Protein AF-A0ABD0NMJ4-F1 (afdb_monomer_lite)

Secondary structure (DSSP, 8-state):
-------SEE---SSGGGSTTTTHHHHHHS-TTS-----S-----EEHHHHHHHHHHHHHHHH-

InterPro domains:
  IPR005913 dTDP-4-dehydrorhamnose reductase [PTHR10491] (1-63)
  IPR029903 RmlD-like, substrate binding domain [PF04321] (2-63)

Organism: Cirrhinus mrigala (NCBI:txid683832)

Foldseek 3Di:
DDDDDDWFEDEDDPDLVPGPVSVCVVVVVVDVPPDDDDPPDDTDYDYPVVVVVVVVVVVVVVVD

pLDDT: mean 92.17, std 7.89, range [65.19, 98.31]

Sequence (64 a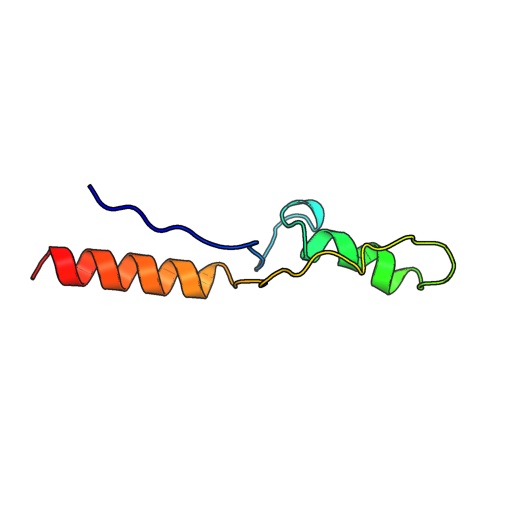a):
AAVLRVPILFGEVEKVEESAVTVLWDRVQEGAESCTIDHCQQRFPTYTNDVARVCRNMAERALQ

Radius of gyration: 16.01 Å; chains: 1; bounding box: 30×14×48 Å

Structure (mmCIF, N/CA/C/O backbone):
data_AF-A0ABD0NMJ4-F1
#
_entry.id   AF-A0ABD0NMJ4-F1
#
loop_
_atom_site.group_PDB
_atom_site.id
_atom_site.type_symbol
_atom_site.label_atom_id
_atom_site.label_alt_id
_atom_site.label_comp_id
_atom_site.label_asym_id
_atom_site.label_entity_id
_atom_site.label_seq_id
_atom_site.pdbx_PDB_ins_code
_atom_site.Cartn_x
_atom_site.Cartn_y
_atom_site.Cartn_z
_atom_site.occupancy
_atom_site.B_iso_or_equiv
_atom_site.auth_seq_id
_atom_site.auth_comp_id
_atom_site.auth_asym_id
_atom_site.auth_atom_id
_atom_site.pdbx_PDB_model_num
ATOM 1 N N . ALA A 1 1 ? -14.656 -5.714 17.802 1.00 75.88 1 ALA A N 1
ATOM 2 C CA . ALA A 1 1 ? -13.744 -5.909 16.653 1.00 75.88 1 ALA A CA 1
ATOM 3 C C . ALA A 1 1 ? -14.253 -5.080 15.477 1.00 75.88 1 ALA A C 1
ATOM 5 O O . ALA A 1 1 ? -15.465 -4.975 15.332 1.00 75.88 1 ALA A O 1
ATOM 6 N N . ALA A 1 2 ? -13.364 -4.482 14.678 1.00 92.88 2 ALA A N 1
ATOM 7 C CA . ALA A 1 2 ? -13.715 -3.684 13.498 1.00 92.88 2 ALA A CA 1
ATOM 8 C C . ALA A 1 2 ? -13.034 -4.259 12.246 1.00 92.88 2 ALA A C 1
ATOM 10 O O . ALA A 1 2 ? -11.980 -4.882 12.355 1.00 92.88 2 ALA A O 1
ATOM 11 N N . VAL A 1 3 ? -13.633 -4.056 11.070 1.00 96.44 3 VAL A N 1
ATOM 12 C CA . VAL A 1 3 ? -13.090 -4.501 9.776 1.00 96.44 3 VAL A CA 1
ATOM 13 C C . VAL A 1 3 ? -12.937 -3.287 8.866 1.00 96.44 3 VAL A C 1
ATOM 15 O O . VAL A 1 3 ? -13.920 -2.603 8.592 1.00 96.44 3 VAL A O 1
ATOM 18 N N . LEU A 1 4 ? -11.720 -3.050 8.371 1.00 96.75 4 LEU A N 1
ATOM 19 C CA . LEU A 1 4 ? -11.415 -2.026 7.371 1.00 96.75 4 LEU A CA 1
ATOM 20 C C . LEU A 1 4 ? -10.875 -2.715 6.114 1.00 96.75 4 LEU A C 1
ATOM 22 O O . LEU A 1 4 ? -9.792 -3.291 6.136 1.00 96.75 4 LEU A O 1
ATOM 26 N N . ARG A 1 5 ? -11.645 -2.686 5.023 1.00 97.81 5 ARG A N 1
ATOM 27 C CA . ARG A 1 5 ? -11.192 -3.187 3.718 1.00 97.81 5 ARG A CA 1
ATOM 28 C C . ARG A 1 5 ? -10.449 -2.073 2.993 1.00 97.81 5 ARG A C 1
ATOM 30 O O . ARG A 1 5 ? -10.971 -0.965 2.907 1.00 97.81 5 ARG A O 1
ATOM 37 N N . VAL A 1 6 ? -9.273 -2.383 2.459 1.00 97.19 6 VAL A N 1
ATOM 38 C CA . VAL A 1 6 ? -8.435 -1.428 1.726 1.00 97.19 6 VAL A CA 1
ATOM 39 C C . VAL A 1 6 ? -8.146 -1.930 0.306 1.00 97.19 6 VAL A C 1
ATOM 41 O O . VAL A 1 6 ? -8.041 -3.144 0.112 1.00 97.19 6 VAL A O 1
ATOM 44 N N . PRO A 1 7 ? -8.043 -1.029 -0.689 1.00 97.31 7 PRO A N 1
ATOM 45 C CA . PRO A 1 7 ? -7.542 -1.360 -2.025 1.00 97.31 7 PRO A CA 1
ATOM 46 C C . PRO A 1 7 ? -6.036 -1.686 -2.039 1.00 97.31 7 PRO A C 1
ATOM 48 O O . PRO A 1 7 ? -5.411 -1.887 -1.000 1.00 97.31 7 PRO A O 1
ATOM 51 N N . ILE A 1 8 ? -5.440 -1.710 -3.238 1.00 97.12 8 ILE A N 1
ATOM 52 C CA . ILE A 1 8 ? -3.986 -1.827 -3.419 1.00 97.12 8 ILE A CA 1
ATOM 53 C C . ILE A 1 8 ? -3.247 -0.681 -2.713 1.00 97.12 8 ILE A C 1
ATOM 55 O O . ILE A 1 8 ? -3.627 0.486 -2.828 1.00 97.12 8 ILE A O 1
ATOM 59 N N . LEU A 1 9 ? -2.183 -1.028 -1.992 1.00 97.81 9 LEU A N 1
ATOM 60 C CA . LEU A 1 9 ? -1.424 -0.097 -1.166 1.00 97.81 9 LEU A CA 1
ATOM 61 C C . LEU A 1 9 ? -0.093 0.275 -1.812 1.00 97.81 9 LEU A C 1
ATOM 63 O O . LEU A 1 9 ? 0.533 -0.548 -2.481 1.00 97.81 9 LEU A O 1
ATOM 67 N N . PHE A 1 10 ? 0.354 1.501 -1.563 1.00 97.75 10 PHE A N 1
ATOM 68 C CA . PHE A 1 10 ? 1.707 1.962 -1.863 1.00 97.75 10 PHE A CA 1
ATOM 69 C C . PHE A 1 10 ? 2.191 2.918 -0.771 1.00 97.75 10 PHE A C 1
ATOM 71 O O . PHE A 1 10 ? 1.386 3.453 -0.004 1.00 97.75 10 PHE A O 1
ATOM 78 N N . GLY A 1 11 ? 3.496 3.159 -0.707 1.00 96.75 11 GLY A N 1
ATOM 79 C CA . GLY A 1 11 ? 4.052 4.166 0.181 1.00 96.75 11 GLY A CA 1
ATOM 80 C C . GLY A 1 11 ? 5.569 4.178 0.184 1.0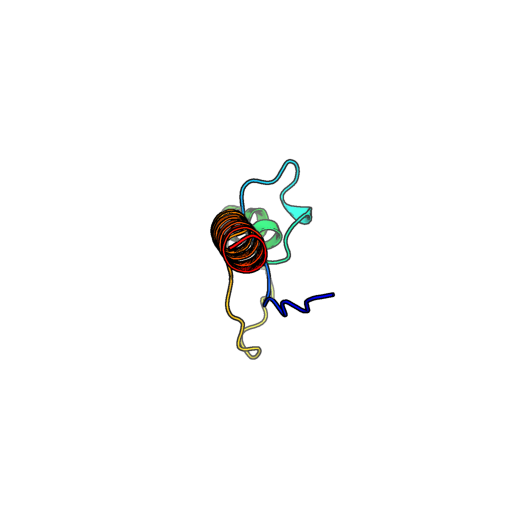0 96.75 11 GLY A C 1
ATOM 81 O O . GLY A 1 11 ? 6.188 3.792 -0.803 1.00 96.75 11 GLY A O 1
ATOM 82 N N . GLU A 1 12 ? 6.142 4.654 1.285 1.00 96.38 12 GLU A N 1
ATOM 83 C CA . GLU A 1 12 ? 7.573 4.516 1.536 1.00 96.38 12 GLU A CA 1
ATOM 84 C C . GLU A 1 12 ? 7.885 3.030 1.750 1.00 96.38 12 GLU A C 1
ATOM 86 O O . GLU A 1 12 ? 7.209 2.366 2.538 1.00 96.38 12 GLU A O 1
ATOM 91 N N . VAL A 1 13 ? 8.840 2.514 0.980 1.00 96.44 13 VAL A N 1
ATOM 92 C CA . VAL A 1 13 ? 9.198 1.093 0.922 1.00 96.44 13 VAL A CA 1
ATOM 93 C C . VAL A 1 13 ? 10.701 0.942 1.106 1.00 96.44 13 VAL A C 1
ATOM 95 O O . VAL A 1 13 ? 11.473 1.774 0.627 1.00 96.44 13 VAL A O 1
ATOM 98 N N . GLU A 1 14 ? 11.124 -0.128 1.772 1.00 96.06 14 GLU A N 1
ATOM 99 C CA . GLU A 1 14 ? 12.541 -0.487 1.888 1.00 96.06 14 GLU A CA 1
ATOM 100 C C . GLU A 1 14 ? 13.041 -1.131 0.589 1.00 96.06 14 GLU A C 1
ATOM 102 O O . GLU A 1 14 ? 14.211 -0.996 0.221 1.00 96.06 14 GLU A O 1
ATOM 107 N N . LYS A 1 15 ? 12.141 -1.819 -0.128 1.00 95.19 15 LYS A N 1
ATOM 108 C CA . LYS A 1 15 ? 12.397 -2.427 -1.438 1.00 95.19 15 LYS A CA 1
ATOM 109 C C . LYS A 1 15 ? 11.240 -2.146 -2.386 1.00 95.19 15 LYS A C 1
ATOM 111 O O . LYS A 1 15 ? 10.077 -2.278 -2.021 1.00 95.19 15 LYS A O 1
ATOM 116 N N . VAL A 1 16 ? 11.550 -1.849 -3.646 1.00 93.31 16 VAL A N 1
ATOM 117 C CA . VAL A 1 16 ? 10.537 -1.551 -4.678 1.00 93.31 16 VAL A CA 1
ATOM 118 C C . VAL A 1 16 ? 9.526 -2.688 -4.883 1.00 93.31 16 VAL A C 1
ATOM 120 O O . VAL A 1 16 ? 8.390 -2.435 -5.269 1.00 93.31 16 VAL A O 1
ATOM 123 N N . GLU A 1 17 ? 9.894 -3.924 -4.552 1.00 93.31 17 GLU A N 1
ATOM 124 C CA . GLU A 1 17 ? 9.057 -5.127 -4.649 1.00 93.31 17 GLU A CA 1
ATOM 125 C C . GLU A 1 17 ? 7.955 -5.221 -3.573 1.00 93.31 17 GLU A C 1
ATOM 127 O O . GLU A 1 17 ? 7.053 -6.049 -3.692 1.00 93.31 17 GLU A O 1
ATOM 132 N N . GLU A 1 18 ? 7.989 -4.386 -2.528 1.00 94.06 18 GLU A N 1
ATOM 133 C CA . GLU A 1 18 ? 7.044 -4.459 -1.399 1.00 94.06 18 GLU A CA 1
ATOM 134 C C . GLU A 1 18 ? 5.622 -4.015 -1.757 1.00 94.06 18 GLU A C 1
ATOM 136 O O . GLU A 1 18 ? 4.657 -4.408 -1.097 1.00 94.06 18 GLU A O 1
ATOM 141 N N . SER A 1 19 ? 5.463 -3.219 -2.817 1.00 94.88 19 SER A N 1
ATOM 142 C CA . SER A 1 19 ? 4.158 -2.839 -3.347 1.00 94.88 19 SER A CA 1
ATOM 143 C C . SER A 1 19 ? 4.042 -3.178 -4.827 1.00 94.88 19 SER A C 1
ATOM 145 O O . SER A 1 19 ? 4.911 -2.890 -5.648 1.00 94.88 19 SER A O 1
ATOM 147 N N . ALA A 1 20 ? 2.872 -3.703 -5.191 1.00 92.19 20 ALA A N 1
ATOM 148 C CA . ALA A 1 20 ? 2.489 -3.940 -6.579 1.00 92.19 20 ALA A CA 1
ATOM 149 C C . ALA A 1 20 ? 2.393 -2.649 -7.422 1.00 92.19 20 ALA A C 1
ATOM 151 O O . ALA A 1 20 ? 2.210 -2.731 -8.634 1.00 92.19 20 ALA A O 1
ATOM 152 N N . VAL A 1 21 ? 2.496 -1.470 -6.797 1.00 94.75 21 VAL A N 1
ATOM 153 C CA . VAL A 1 21 ? 2.640 -0.178 -7.480 1.00 94.75 21 VAL A CA 1
ATOM 154 C C . VAL A 1 21 ? 4.117 0.183 -7.640 1.00 94.75 21 VAL A C 1
ATOM 156 O O . VAL A 1 21 ? 4.541 0.507 -8.745 1.00 94.75 21 VAL A O 1
ATOM 159 N N . THR A 1 22 ? 4.916 0.105 -6.570 1.00 95.06 22 THR A N 1
ATOM 160 C CA . THR A 1 22 ? 6.333 0.513 -6.596 1.00 95.06 22 THR A CA 1
ATOM 161 C C . THR A 1 22 ? 7.204 -0.420 -7.428 1.00 95.06 22 THR A C 1
ATOM 163 O O . THR A 1 22 ? 8.194 0.036 -7.985 1.00 95.06 22 THR A O 1
ATOM 166 N N . VAL A 1 23 ? 6.807 -1.681 -7.614 1.00 93.75 23 VAL A N 1
ATOM 167 C CA . VAL A 1 23 ? 7.538 -2.640 -8.463 1.00 93.75 23 VAL A CA 1
ATOM 168 C C . VAL A 1 23 ? 7.597 -2.206 -9.933 1.00 93.75 23 VAL A C 1
ATOM 170 O O . VAL A 1 23 ? 8.466 -2.633 -10.686 1.00 93.75 23 VAL A O 1
ATOM 173 N N . LEU A 1 24 ? 6.680 -1.330 -10.359 1.00 91.50 24 LEU A N 1
ATOM 174 C CA . LEU A 1 24 ? 6.682 -0.770 -11.709 1.00 91.50 24 LEU A CA 1
ATOM 175 C C . LEU A 1 24 ? 7.792 0.267 -11.914 1.00 91.50 24 LEU A C 1
ATOM 177 O O . LEU A 1 24 ? 8.073 0.619 -13.057 1.00 91.50 24 LEU A O 1
ATOM 181 N N . TRP A 1 25 ? 8.415 0.751 -10.836 1.00 91.50 25 TRP A N 1
ATOM 182 C CA . TRP A 1 25 ? 9.427 1.803 -10.875 1.00 91.50 25 TRP A CA 1
ATOM 183 C C . TRP A 1 25 ? 10.585 1.462 -11.812 1.00 91.50 25 TRP A C 1
ATOM 185 O O . TRP A 1 25 ? 10.876 2.241 -12.717 1.00 91.50 25 TRP A O 1
ATOM 195 N N . ASP A 1 26 ? 11.178 0.277 -11.668 1.00 88.88 26 ASP A N 1
ATOM 196 C CA . ASP A 1 26 ? 12.325 -0.135 -12.486 1.00 88.88 26 ASP A CA 1
ATOM 197 C C . ASP A 1 26 ? 11.953 -0.204 -13.973 1.00 88.88 26 ASP A C 1
ATOM 199 O O . ASP A 1 26 ? 12.686 0.273 -14.833 1.00 88.88 26 ASP A O 1
ATOM 203 N N . ARG A 1 27 ? 10.740 -0.679 -14.283 1.00 87.56 27 ARG A N 1
ATOM 204 C CA . ARG A 1 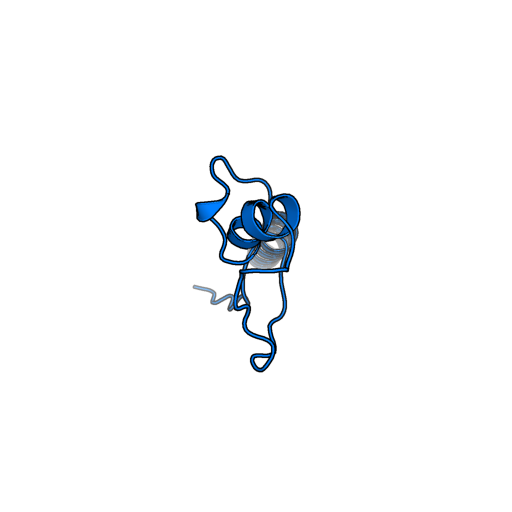27 ? 10.228 -0.772 -15.661 1.00 87.56 27 ARG A CA 1
ATOM 205 C C . ARG A 1 27 ? 9.954 0.587 -16.289 1.00 87.56 27 ARG A C 1
ATOM 207 O O . ARG A 1 27 ? 10.088 0.743 -17.499 1.00 87.56 27 ARG A O 1
ATOM 214 N N . VAL A 1 28 ? 9.564 1.569 -15.481 1.00 89.19 28 VAL A N 1
ATOM 215 C CA . VAL A 1 28 ? 9.417 2.956 -15.935 1.00 89.19 28 VAL A CA 1
ATOM 216 C C . VAL A 1 28 ? 10.791 3.578 -16.203 1.00 89.19 28 VAL A C 1
ATOM 218 O O . VAL A 1 28 ? 10.933 4.302 -17.186 1.00 89.19 28 VAL A O 1
ATOM 221 N N . GLN A 1 29 ? 11.798 3.277 -15.376 1.00 88.38 29 GLN A N 1
ATOM 222 C CA . GLN A 1 29 ? 13.165 3.790 -15.532 1.00 88.38 29 GLN A CA 1
ATOM 223 C C . GLN A 1 29 ? 13.896 3.192 -16.743 1.00 88.38 29 GLN A C 1
ATOM 225 O O . GLN A 1 29 ? 14.589 3.908 -17.460 1.00 88.38 29 GLN A O 1
ATOM 230 N N . GLU A 1 30 ? 13.728 1.892 -16.992 1.00 85.12 30 GLU A N 1
ATOM 231 C CA . GLU A 1 30 ? 14.382 1.158 -18.087 1.00 85.12 30 GLU A CA 1
ATOM 232 C C . GLU A 1 30 ? 13.815 1.490 -19.481 1.00 85.12 30 GLU A C 1
ATOM 234 O O . GLU A 1 30 ? 14.438 1.179 -20.496 1.00 85.12 30 GLU A O 1
ATOM 239 N N . GLY A 1 31 ? 12.663 2.164 -19.544 1.00 76.81 31 GLY A N 1
ATOM 240 C CA . GLY A 1 31 ? 11.985 2.521 -20.786 1.00 76.81 31 GLY A CA 1
ATOM 241 C C . GLY A 1 31 ? 10.949 1.482 -21.226 1.00 76.81 31 GLY A C 1
ATOM 242 O O . GLY A 1 31 ? 11.114 0.272 -21.088 1.00 76.81 31 GLY A O 1
ATOM 243 N N . ALA A 1 32 ? 9.840 1.972 -21.785 1.00 66.44 32 ALA A N 1
ATOM 244 C CA . ALA A 1 32 ? 8.631 1.186 -22.044 1.00 66.44 32 ALA A CA 1
ATOM 245 C C . ALA A 1 32 ? 8.733 0.176 -23.208 1.00 66.44 32 ALA A C 1
ATOM 247 O O . ALA A 1 32 ? 7.763 -0.526 -23.484 1.00 66.44 32 ALA A O 1
ATOM 248 N N . GLU A 1 33 ? 9.867 0.091 -23.909 1.00 70.44 33 GLU A N 1
ATOM 249 C CA . GLU A 1 33 ? 9.956 -0.622 -25.193 1.00 70.44 33 GLU A CA 1
ATOM 250 C C . GLU A 1 33 ? 9.891 -2.156 -25.077 1.00 70.44 33 GLU A C 1
ATOM 252 O O . GLU A 1 33 ? 9.634 -2.830 -26.072 1.00 70.44 33 GLU A O 1
ATOM 257 N N . SER A 1 34 ? 10.062 -2.729 -23.879 1.00 65.19 34 SER A N 1
ATOM 258 C CA . SER A 1 34 ? 10.084 -4.190 -23.680 1.00 65.19 34 SER A CA 1
ATOM 259 C C . SER A 1 34 ? 9.190 -4.714 -22.550 1.00 65.19 34 SER A C 1
ATOM 261 O O . SER A 1 34 ? 9.125 -5.926 -22.331 1.00 65.19 34 SER A O 1
ATOM 263 N N . CYS A 1 35 ? 8.464 -3.847 -21.835 1.00 78.06 35 CYS A N 1
ATOM 264 C CA . CYS A 1 35 ? 7.692 -4.265 -20.667 1.00 78.06 35 CYS A CA 1
ATOM 265 C C . CYS A 1 35 ? 6.187 -4.345 -20.957 1.00 78.06 35 CYS A C 1
ATOM 267 O O . CYS A 1 35 ? 5.531 -3.340 -21.216 1.00 78.06 35 CYS A O 1
ATOM 269 N N . THR A 1 36 ? 5.612 -5.546 -20.843 1.00 86.38 36 THR A N 1
ATOM 270 C CA . THR A 1 36 ? 4.151 -5.726 -20.880 1.00 86.38 36 THR A CA 1
ATOM 271 C C . THR A 1 36 ? 3.559 -5.340 -19.526 1.00 86.38 36 THR A C 1
ATOM 273 O O . THR A 1 36 ? 3.867 -5.975 -18.518 1.00 86.38 36 THR A O 1
ATOM 276 N N . ILE A 1 37 ? 2.717 -4.306 -19.502 1.00 88.75 3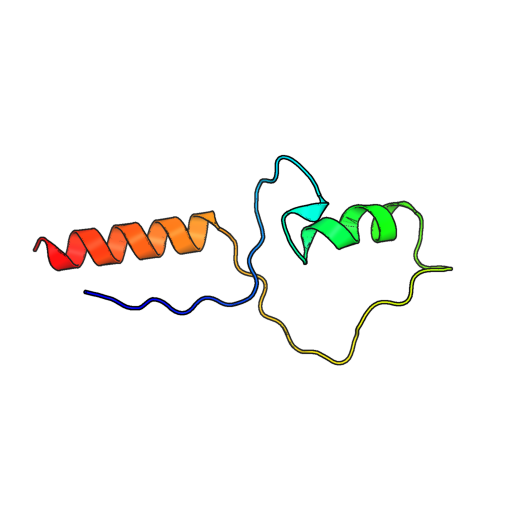7 ILE A N 1
ATOM 277 C CA . ILE A 1 37 ? 2.007 -3.830 -18.307 1.00 88.75 37 ILE A CA 1
ATOM 278 C C . ILE A 1 37 ? 0.504 -4.023 -18.504 1.00 88.75 37 ILE A C 1
ATOM 280 O O . ILE A 1 37 ? -0.023 -3.806 -19.594 1.00 88.75 37 ILE A O 1
ATOM 284 N N . ASP A 1 38 ? -0.187 -4.432 -17.441 1.00 90.75 38 ASP A N 1
ATOM 285 C CA . ASP A 1 38 ? -1.641 -4.554 -17.457 1.00 90.75 38 ASP A CA 1
ATOM 286 C C . ASP A 1 38 ? -2.314 -3.179 -17.601 1.00 90.75 38 ASP A C 1
ATOM 288 O O . ASP A 1 38 ? -2.055 -2.255 -16.829 1.00 90.75 38 ASP A O 1
ATOM 292 N N . HIS A 1 39 ? -3.200 -3.070 -18.591 1.00 91.69 39 HIS A N 1
ATOM 293 C CA . HIS A 1 39 ? -4.010 -1.880 -18.861 1.00 91.69 39 HIS A CA 1
ATOM 294 C C . HIS A 1 39 ? -5.519 -2.166 -18.775 1.00 91.69 39 HIS A C 1
ATOM 296 O O . HIS A 1 39 ? -6.341 -1.294 -19.050 1.00 91.69 39 HIS A O 1
ATOM 302 N N . CYS A 1 40 ? -5.912 -3.388 -18.407 1.00 94.38 40 CYS A N 1
ATOM 303 C CA . CYS A 1 40 ? -7.316 -3.780 -18.348 1.00 94.38 40 CYS A CA 1
ATOM 304 C C . CYS A 1 40 ? -7.890 -3.665 -16.932 1.00 94.38 40 CYS A C 1
ATOM 306 O O . CYS A 1 40 ? -9.070 -3.342 -16.776 1.00 94.38 40 CYS A O 1
ATOM 308 N N . GLN A 1 41 ? -7.095 -3.932 -15.890 1.00 94.88 41 GLN A N 1
ATOM 309 C CA . GLN A 1 41 ? -7.605 -3.931 -14.525 1.00 94.88 41 GLN A CA 1
ATOM 310 C C . GLN A 1 41 ? -7.677 -2.521 -13.934 1.00 94.88 41 GLN A C 1
ATOM 312 O O . GLN A 1 41 ? -6.677 -1.823 -13.773 1.00 94.88 41 GLN A O 1
ATOM 317 N N . GLN A 1 42 ? -8.874 -2.132 -13.497 1.00 96.00 42 GLN A N 1
ATOM 318 C CA . GLN A 1 42 ? -9.060 -0.915 -12.714 1.00 96.00 42 GLN A CA 1
ATOM 319 C C . GLN A 1 42 ? -8.610 -1.142 -11.268 1.00 96.00 42 GLN A C 1
ATOM 321 O O . GLN A 1 42 ? -9.057 -2.072 -10.594 1.00 96.00 42 GLN A O 1
ATOM 326 N N . ARG A 1 43 ? -7.720 -0.275 -10.786 1.00 96.06 43 ARG A N 1
ATOM 327 C CA . ARG A 1 43 ? -7.164 -0.302 -9.430 1.00 96.06 43 ARG A CA 1
ATOM 328 C C . ARG A 1 43 ? -7.226 1.095 -8.813 1.00 96.06 43 ARG A C 1
ATOM 330 O O . ARG A 1 43 ? -7.227 2.089 -9.531 1.00 96.06 43 ARG A O 1
ATOM 337 N N . PHE A 1 44 ? -7.224 1.161 -7.481 1.00 96.94 44 PHE A N 1
ATOM 338 C CA . PHE A 1 44 ? -7.264 2.415 -6.716 1.00 96.94 44 PHE A CA 1
ATOM 339 C C . PHE A 1 44 ? -6.073 2.490 -5.744 1.00 96.94 44 PHE A C 1
ATOM 341 O O . PHE A 1 44 ? -6.231 2.139 -4.573 1.00 96.94 44 PHE A O 1
ATOM 348 N N . PRO A 1 45 ? -4.868 2.876 -6.209 1.00 97.19 45 PRO A N 1
ATOM 349 C CA . PRO A 1 45 ? -3.686 2.995 -5.357 1.00 97.19 45 PRO A CA 1
ATOM 350 C C . PRO A 1 45 ? -3.936 3.897 -4.153 1.00 97.19 45 PRO A C 1
ATOM 352 O O . PRO A 1 45 ? -4.303 5.058 -4.303 1.00 97.19 45 PRO A O 1
ATOM 355 N N . THR A 1 46 ? -3.745 3.349 -2.955 1.00 98.19 46 THR A N 1
ATOM 356 C CA . THR A 1 46 ? -3.999 4.040 -1.688 1.00 98.19 46 THR A CA 1
ATOM 357 C C . THR A 1 46 ? -2.712 4.139 -0.876 1.00 98.19 46 THR A C 1
ATOM 359 O O . THR A 1 46 ? -2.016 3.141 -0.684 1.00 98.19 46 THR A O 1
ATOM 362 N N . TYR A 1 47 ? -2.391 5.337 -0.388 1.00 98.25 47 TYR A N 1
ATOM 363 C CA . TYR A 1 47 ? -1.177 5.566 0.388 1.00 98.25 47 TYR A CA 1
ATOM 364 C C . TYR A 1 47 ? -1.306 4.987 1.804 1.00 98.25 47 TYR A C 1
ATOM 366 O O . TYR A 1 47 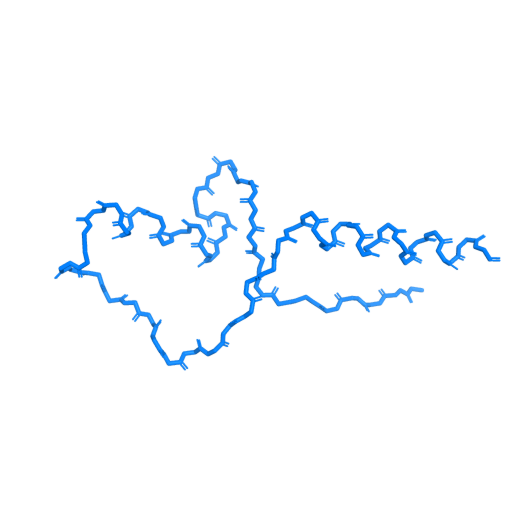? -2.316 5.189 2.486 1.00 98.25 47 TYR A O 1
ATOM 374 N N . THR A 1 48 ? -0.282 4.278 2.276 1.00 98.00 48 THR A N 1
ATOM 375 C CA . THR A 1 48 ? -0.294 3.611 3.590 1.00 98.00 48 THR A CA 1
ATOM 376 C C . THR A 1 48 ? -0.520 4.579 4.755 1.00 98.00 48 THR A C 1
ATOM 378 O O . THR A 1 48 ? -1.267 4.248 5.677 1.00 98.00 48 THR A O 1
ATOM 381 N N . ASN A 1 49 ? 0.023 5.801 4.704 1.00 98.06 49 ASN A N 1
ATOM 382 C CA . ASN A 1 49 ? -0.206 6.796 5.762 1.00 98.06 49 ASN A CA 1
ATOM 383 C C . ASN A 1 49 ? -1.648 7.323 5.796 1.00 98.06 49 ASN A C 1
ATOM 385 O O . ASN A 1 49 ? -2.145 7.668 6.871 1.00 98.06 49 ASN A O 1
ATOM 389 N N . ASP A 1 50 ? -2.354 7.349 4.663 1.00 98.00 50 ASP A N 1
ATOM 390 C CA . ASP A 1 50 ? -3.774 7.708 4.661 1.00 98.00 50 ASP A CA 1
ATOM 391 C C . ASP A 1 50 ? -4.600 6.637 5.379 1.00 98.00 50 ASP A C 1
ATOM 393 O O . ASP A 1 50 ? -5.448 6.966 6.213 1.00 98.00 50 ASP A O 1
ATOM 397 N N . VAL A 1 51 ? -4.296 5.357 5.135 1.00 98.00 51 VAL A N 1
ATOM 398 C CA . VAL A 1 51 ? -4.905 4.235 5.866 1.00 98.00 51 VAL A CA 1
ATOM 399 C C . VAL A 1 51 ? -4.557 4.305 7.353 1.00 98.00 51 VAL A C 1
ATOM 401 O O . VAL A 1 51 ? -5.448 4.164 8.188 1.00 98.00 51 VAL A O 1
ATOM 404 N N . ALA A 1 52 ? -3.304 4.602 7.708 1.00 98.06 52 ALA A N 1
ATOM 405 C CA . ALA A 1 52 ? -2.887 4.762 9.101 1.00 98.06 52 ALA A CA 1
ATOM 406 C C . ALA A 1 52 ? -3.679 5.872 9.815 1.00 98.06 52 ALA A C 1
ATOM 408 O O . ALA A 1 52 ? -4.161 5.679 10.935 1.00 98.06 52 ALA A O 1
ATOM 409 N N . ARG A 1 53 ? -3.898 7.012 9.145 1.00 98.31 53 ARG A N 1
ATOM 410 C CA . ARG A 1 53 ? -4.734 8.103 9.666 1.00 98.31 53 ARG A CA 1
ATOM 411 C C . ARG A 1 53 ? -6.184 7.662 9.872 1.00 98.31 53 ARG A C 1
ATOM 413 O O . ARG A 1 53 ? -6.779 8.019 10.887 1.00 98.31 53 ARG A O 1
ATOM 420 N N . VAL A 1 54 ? -6.751 6.882 8.949 1.00 97.81 54 VAL A N 1
ATOM 421 C CA . VAL A 1 54 ? -8.107 6.323 9.092 1.00 97.81 54 VAL A CA 1
ATOM 422 C C . VAL A 1 54 ? -8.181 5.361 10.279 1.00 97.81 54 VAL A C 1
ATOM 424 O O . VAL A 1 54 ? -9.079 5.506 11.106 1.00 97.81 54 VAL A O 1
ATOM 427 N N . CYS A 1 55 ? -7.221 4.444 10.420 1.00 97.50 55 CYS A N 1
ATOM 428 C CA . CYS A 1 55 ? -7.148 3.522 11.554 1.00 97.50 55 CYS A CA 1
ATOM 429 C C . CYS A 1 55 ? -7.091 4.269 12.892 1.00 97.50 55 CYS A C 1
ATOM 431 O O . CYS A 1 55 ? -7.851 3.943 13.805 1.00 97.50 55 CYS A O 1
ATOM 433 N N . ARG A 1 56 ? -6.251 5.310 12.994 1.00 97.50 56 ARG A N 1
ATOM 434 C CA . ARG A 1 56 ? -6.173 6.161 14.190 1.00 97.50 56 ARG A CA 1
ATOM 435 C C . ARG A 1 56 ? -7.521 6.813 14.503 1.00 97.50 56 ARG A C 1
ATOM 437 O O . ARG A 1 56 ? -8.011 6.686 15.618 1.00 97.50 56 ARG A O 1
ATOM 444 N N . ASN A 1 57 ? -8.153 7.440 13.511 1.00 97.19 57 ASN A N 1
ATOM 445 C CA . ASN A 1 57 ? -9.451 8.094 13.689 1.00 97.19 57 ASN A CA 1
ATOM 446 C C . ASN A 1 57 ? -10.552 7.1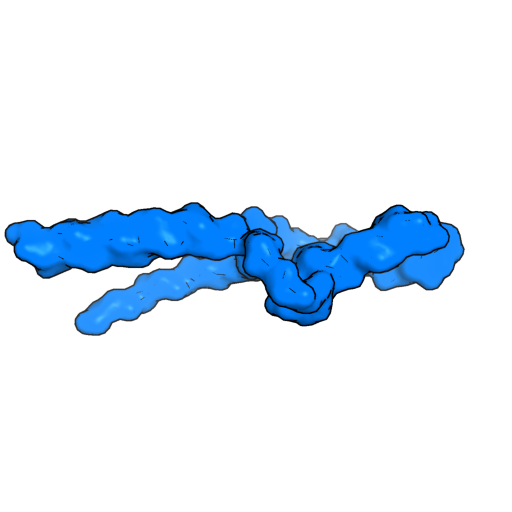04 14.112 1.00 97.19 57 ASN A C 1
ATOM 448 O O . ASN A 1 57 ? -11.430 7.455 14.897 1.00 97.19 57 ASN A O 1
ATOM 452 N N . MET A 1 58 ? -10.533 5.872 13.590 1.00 96.31 58 MET A N 1
ATOM 453 C CA . MET A 1 58 ? -11.477 4.825 13.992 1.00 96.31 58 MET A CA 1
ATOM 454 C C . MET A 1 58 ? -11.264 4.398 15.447 1.00 96.31 58 MET A C 1
ATOM 456 O O . MET A 1 58 ? -12.241 4.233 16.173 1.00 96.31 58 MET A O 1
ATOM 460 N N . ALA A 1 59 ? -10.008 4.239 15.872 1.00 96.00 59 ALA A N 1
ATOM 461 C CA . ALA A 1 59 ? -9.675 3.884 17.248 1.00 96.00 59 ALA A CA 1
ATOM 462 C C . ALA A 1 59 ? -10.063 4.997 18.232 1.00 96.00 59 ALA A C 1
ATOM 464 O O . ALA A 1 59 ? -10.703 4.719 19.241 1.00 96.00 59 ALA A O 1
ATOM 465 N N . GLU A 1 60 ? -9.756 6.256 17.909 1.00 96.69 60 GLU A N 1
ATOM 466 C CA . GLU A 1 60 ? -10.129 7.419 18.727 1.00 96.69 60 GLU A CA 1
ATOM 467 C C . GLU A 1 60 ? -11.646 7.533 18.899 1.00 96.69 60 GLU A C 1
ATOM 469 O O . GLU A 1 60 ? -12.124 7.745 20.009 1.00 96.69 60 GLU A O 1
ATOM 474 N N . ARG A 1 61 ? -12.417 7.323 17.825 1.00 93.31 61 ARG A N 1
ATOM 475 C CA . ARG A 1 61 ? -13.887 7.321 17.887 1.00 93.31 61 ARG A CA 1
ATOM 476 C C . ARG A 1 61 ? -14.467 6.163 18.692 1.00 93.31 61 ARG A C 1
ATOM 478 O O . ARG A 1 61 ? -15.583 6.287 19.167 1.00 93.31 61 ARG A O 1
ATOM 485 N N . ALA A 1 62 ? -13.761 5.040 18.803 1.00 90.06 62 ALA A N 1
ATOM 486 C CA . ALA A 1 62 ? -14.218 3.898 19.593 1.00 90.06 62 ALA A CA 1
ATOM 487 C C . ALA A 1 62 ? -13.940 4.058 21.098 1.00 90.06 62 ALA A C 1
ATOM 489 O O . ALA A 1 62 ? -14.503 3.314 21.897 1.00 90.06 62 ALA A O 1
ATOM 490 N N . LEU A 1 63 ? -13.041 4.977 21.469 1.00 88.00 63 LEU A N 1
ATOM 491 C CA . LEU A 1 63 ? -12.693 5.297 22.856 1.00 88.00 63 LEU A CA 1
ATOM 492 C C . LEU A 1 63 ? -13.550 6.428 23.452 1.00 88.00 63 LEU A C 1
ATOM 494 O O . LEU A 1 63 ? -13.496 6.637 24.663 1.00 88.00 63 LEU A O 1
ATOM 498 N N . GLN A 1 64 ? -14.281 7.162 22.609 1.00 72.56 64 GLN A N 1
ATOM 499 C CA . GLN A 1 64 ? -15.274 8.171 22.997 1.00 72.56 64 GLN A CA 1
ATOM 500 C C . GLN A 1 64 ? -16.625 7.513 23.278 1.00 72.56 64 GLN A C 1
ATOM 502 O O . GLN A 1 64 ? -17.296 7.979 24.224 1.00 72.56 64 GLN A O 1
#